Protein AF-A0A832Y388-F1 (afdb_monomer)

Radius of gyration: 16.56 Å; Cα contacts (8 Å, |Δi|>4): 44; chains: 1; bounding box: 38×32×47 Å

Mean predicted aligned error: 5.74 Å

Structure (mmCIF, N/CA/C/O backbone):
data_AF-A0A832Y388-F1
#
_entry.id   AF-A0A832Y388-F1
#
loop_
_atom_site.group_PDB
_atom_site.id
_atom_site.type_symbol
_atom_site.label_atom_id
_atom_site.label_alt_id
_atom_site.label_comp_id
_atom_site.label_asym_id
_atom_site.label_entity_id
_atom_site.label_seq_id
_atom_site.pdbx_PDB_ins_code
_atom_site.Cartn_x
_atom_site.Cartn_y
_atom_site.Cartn_z
_atom_site.occupancy
_atom_site.B_iso_or_equiv
_atom_site.auth_seq_id
_atom_site.auth_comp_id
_atom_site.auth_asym_id
_atom_site.auth_atom_id
_atom_site.pdbx_PDB_model_num
ATOM 1 N N . MET A 1 1 ? -8.508 -2.184 -12.590 1.00 85.88 1 MET A N 1
ATOM 2 C CA . MET A 1 1 ? -8.342 -3.346 -11.693 1.00 85.88 1 MET A CA 1
ATOM 3 C C . MET A 1 1 ? -8.588 -2.988 -10.228 1.00 85.88 1 MET A C 1
ATOM 5 O O . MET A 1 1 ? -9.687 -3.260 -9.769 1.00 85.88 1 MET A O 1
ATOM 9 N N . ILE A 1 2 ? -7.678 -2.296 -9.523 1.00 92.38 2 ILE A N 1
ATOM 10 C CA . ILE A 1 2 ? -7.852 -1.996 -8.083 1.00 92.38 2 ILE A CA 1
ATOM 11 C C . ILE A 1 2 ? -9.147 -1.230 -7.755 1.00 92.38 2 ILE A C 1
ATOM 13 O O . ILE A 1 2 ? -9.842 -1.583 -6.814 1.00 92.38 2 ILE A O 1
ATOM 17 N N . ARG A 1 3 ? -9.567 -0.280 -8.607 1.00 93.88 3 ARG A N 1
ATOM 18 C CA . ARG A 1 3 ? -10.870 0.408 -8.467 1.00 93.88 3 ARG A CA 1
ATOM 19 C C . ARG A 1 3 ? -12.067 -0.554 -8.474 1.00 93.88 3 ARG A C 1
ATOM 21 O O . ARG A 1 3 ? -13.041 -0.315 -7.770 1.00 93.88 3 ARG A O 1
ATOM 28 N N . GLY A 1 4 ? -11.997 -1.625 -9.267 1.00 94.75 4 GLY A N 1
ATOM 29 C CA . GLY A 1 4 ? -13.031 -2.660 -9.325 1.00 94.75 4 GLY A CA 1
ATOM 30 C C . GLY A 1 4 ? -13.073 -3.484 -8.041 1.00 94.75 4 GLY A C 1
ATOM 31 O O . GLY A 1 4 ? -14.144 -3.667 -7.475 1.00 94.75 4 GLY A O 1
ATOM 32 N N . ILE A 1 5 ? -11.904 -3.880 -7.530 1.00 95.31 5 ILE A N 1
ATOM 33 C CA . ILE A 1 5 ? -11.773 -4.564 -6.234 1.00 95.31 5 ILE A CA 1
ATOM 34 C C . ILE A 1 5 ? -12.341 -3.694 -5.112 1.00 95.31 5 ILE A C 1
ATOM 36 O O . ILE A 1 5 ? -13.174 -4.157 -4.342 1.00 95.31 5 ILE A O 1
ATOM 40 N N . THR A 1 6 ? -11.980 -2.411 -5.061 1.00 95.06 6 THR A N 1
ATOM 41 C CA . THR A 1 6 ? -12.523 -1.476 -4.067 1.00 95.06 6 THR A CA 1
ATOM 42 C C . THR A 1 6 ? -14.037 -1.311 -4.193 1.00 95.06 6 THR A C 1
ATOM 44 O O . THR A 1 6 ? -14.716 -1.198 -3.178 1.00 95.06 6 THR A O 1
ATOM 47 N N . LYS A 1 7 ? -14.600 -1.328 -5.409 1.00 96.25 7 LYS A N 1
ATOM 48 C CA . LYS A 1 7 ? -16.058 -1.302 -5.606 1.00 96.25 7 LYS A CA 1
ATOM 49 C C . LYS A 1 7 ? -16.727 -2.543 -5.006 1.00 96.25 7 LYS A C 1
ATOM 51 O O . LYS A 1 7 ? -17.735 -2.405 -4.324 1.00 96.25 7 LYS A O 1
ATOM 56 N N . VAL A 1 8 ? -16.165 -3.731 -5.239 1.00 96.75 8 VAL A N 1
ATOM 57 C CA . VAL A 1 8 ? -16.674 -4.985 -4.659 1.00 96.75 8 VAL A CA 1
ATOM 58 C C . VAL A 1 8 ? -16.539 -4.970 -3.138 1.00 96.75 8 VAL A C 1
ATOM 60 O O . VA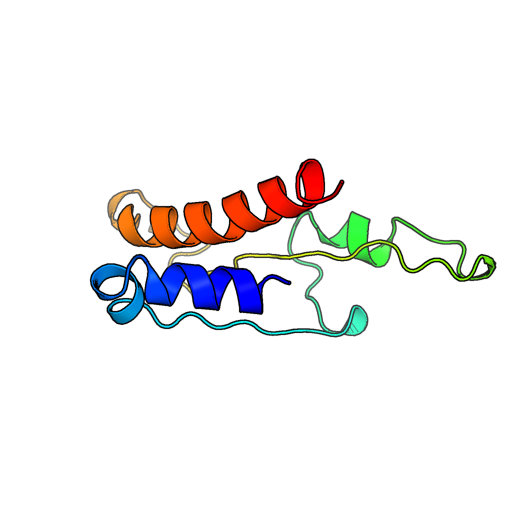L A 1 8 ? -17.505 -5.278 -2.452 1.00 96.75 8 VAL A O 1
ATOM 63 N N . PHE A 1 9 ? -15.393 -4.533 -2.610 1.00 96.25 9 PHE A N 1
ATOM 64 C CA . PHE A 1 9 ? -15.170 -4.374 -1.172 1.00 96.25 9 PHE A CA 1
ATOM 65 C C . PHE A 1 9 ? -16.244 -3.491 -0.522 1.00 96.25 9 PHE A C 1
ATOM 67 O O . PHE A 1 9 ? -16.876 -3.915 0.438 1.00 96.25 9 PHE A O 1
ATOM 74 N N . LYS A 1 10 ? -16.515 -2.309 -1.092 1.00 96.31 10 LYS A N 1
ATOM 75 C CA . LYS A 1 10 ? -17.552 -1.389 -0.596 1.00 96.31 10 LYS A CA 1
ATOM 76 C C . LYS A 1 10 ? -18.953 -2.004 -0.600 1.00 96.31 10 LYS A C 1
ATOM 78 O O . LYS A 1 10 ? -19.738 -1.720 0.292 1.00 96.31 10 LYS A O 1
ATOM 83 N N . ALA A 1 11 ? -19.267 -2.832 -1.596 1.00 97.31 11 ALA A N 1
ATOM 84 C CA . ALA A 1 11 ? -20.563 -3.499 -1.681 1.00 97.31 11 ALA A CA 1
ATOM 85 C C . ALA A 1 11 ? -20.708 -4.658 -0.678 1.00 97.31 11 ALA A C 1
ATOM 87 O O . ALA A 1 11 ? -21.805 -4.894 -0.187 1.00 97.31 11 ALA A O 1
ATOM 88 N N . GLN A 1 12 ? -19.623 -5.383 -0.392 1.00 97.38 12 GLN A N 1
ATOM 89 C CA . GLN A 1 12 ? -19.629 -6.539 0.516 1.00 97.38 12 GLN A CA 1
ATOM 90 C C . GLN A 1 12 ? -19.489 -6.142 1.991 1.00 97.38 12 GLN A C 1
ATOM 92 O O . GLN A 1 12 ? -20.043 -6.810 2.858 1.00 97.38 12 GLN A O 1
ATOM 97 N N . TYR A 1 13 ? -18.775 -5.051 2.275 1.00 96.12 13 TYR A N 1
ATOM 98 C CA . TYR A 1 13 ? -18.495 -4.572 3.630 1.00 96.12 13 TYR A CA 1
ATOM 99 C C . TYR A 1 13 ? -18.869 -3.087 3.790 1.00 96.12 13 TYR A C 1
ATOM 101 O O . TYR A 1 13 ? -17.988 -2.269 4.067 1.00 96.12 13 TYR A O 1
ATOM 109 N N . PRO A 1 14 ? -20.148 -2.704 3.601 1.00 95.25 14 PRO A N 1
ATOM 110 C CA . PRO A 1 14 ? -20.562 -1.300 3.606 1.00 95.25 14 PRO A CA 1
ATOM 111 C C . PRO A 1 14 ? -20.272 -0.603 4.943 1.00 95.25 14 PRO A C 1
ATOM 113 O O . PRO A 1 14 ? -19.666 0.462 4.950 1.00 95.25 14 PRO A O 1
ATOM 116 N N . GLU A 1 15 ? -20.579 -1.246 6.074 1.00 94.75 15 GLU A N 1
ATOM 117 C CA . GLU A 1 15 ? -20.349 -0.670 7.410 1.00 94.75 15 GLU A CA 1
ATOM 118 C C . GLU A 1 15 ? -18.874 -0.359 7.686 1.00 94.75 15 GLU A C 1
ATOM 120 O O . GLU A 1 15 ? -18.544 0.644 8.316 1.00 94.75 15 GLU A O 1
ATOM 125 N N . LEU A 1 16 ? -17.974 -1.219 7.204 1.00 92.56 16 LEU A N 1
ATOM 126 C CA . LEU A 1 16 ? -16.537 -1.019 7.333 1.00 92.56 16 LEU A CA 1
ATOM 127 C C . LEU A 1 16 ? -16.048 0.057 6.359 1.00 92.56 16 LEU A C 1
ATOM 129 O O . LEU A 1 16 ? -15.248 0.915 6.721 1.00 92.56 16 LEU A O 1
ATOM 133 N N . ALA A 1 17 ? -16.529 0.024 5.117 1.00 91.62 17 ALA A N 1
ATOM 134 C CA . ALA A 1 17 ? -16.132 0.968 4.086 1.00 91.62 17 ALA A CA 1
ATOM 135 C C . ALA A 1 17 ? -16.544 2.413 4.399 1.00 91.62 17 ALA A C 1
ATOM 137 O O . ALA A 1 17 ? -15.793 3.328 4.064 1.00 91.62 17 ALA A O 1
ATOM 138 N N . ASP A 1 18 ? -17.690 2.620 5.046 1.00 94.00 18 ASP A N 1
ATOM 139 C CA . ASP A 1 18 ? -18.214 3.952 5.362 1.00 94.00 18 ASP A CA 1
ATOM 140 C C . ASP A 1 18 ? -17.409 4.672 6.456 1.00 94.00 18 ASP A C 1
ATOM 142 O O . ASP A 1 18 ? -17.405 5.902 6.512 1.00 94.00 18 ASP A O 1
ATOM 146 N N . LYS A 1 19 ? -16.653 3.936 7.283 1.00 93.81 19 LYS A N 1
ATOM 147 C CA . LYS A 1 19 ? -15.762 4.518 8.303 1.00 93.81 19 LYS A CA 1
ATOM 148 C C . LYS A 1 19 ? -14.500 5.160 7.721 1.00 93.81 19 LYS A C 1
ATOM 150 O O . LYS A 1 19 ? -13.878 5.987 8.387 1.00 93.81 19 LYS A O 1
ATOM 155 N N . TYR A 1 20 ? -14.102 4.796 6.498 1.00 89.38 20 TYR A N 1
ATOM 156 C CA . TYR A 1 20 ? -12.816 5.193 5.921 1.00 89.38 20 TYR A CA 1
ATOM 157 C C . TYR A 1 20 ? -12.962 5.864 4.557 1.00 89.38 20 TYR A C 1
ATOM 159 O O . TYR A 1 20 ? -13.627 5.384 3.640 1.00 89.38 20 TYR A O 1
ATOM 167 N N . THR A 1 21 ? -12.221 6.953 4.355 1.00 88.62 21 THR A N 1
ATOM 168 C CA . THR A 1 21 ? -12.108 7.562 3.026 1.00 88.62 21 THR A CA 1
ATOM 169 C C . THR A 1 21 ? -11.054 6.830 2.196 1.00 88.62 21 THR A C 1
ATOM 171 O O . THR A 1 21 ? -9.861 7.101 2.303 1.00 88.62 21 THR A O 1
ATOM 174 N N . ILE A 1 22 ? -11.491 5.930 1.314 1.00 87.75 22 ILE A N 1
ATOM 175 C CA . ILE A 1 22 ? -10.591 5.217 0.394 1.00 87.75 22 ILE A CA 1
ATOM 176 C C . ILE A 1 22 ? -10.302 6.087 -0.837 1.00 87.75 22 ILE A C 1
ATOM 178 O O . ILE A 1 22 ? -11.190 6.318 -1.665 1.00 87.75 22 ILE A O 1
ATOM 182 N N . ARG A 1 23 ? -9.049 6.532 -0.987 1.00 88.19 23 ARG A N 1
ATOM 183 C CA . ARG A 1 23 ? -8.565 7.293 -2.151 1.00 88.19 23 ARG A CA 1
ATOM 184 C C . ARG A 1 23 ? -7.677 6.419 -3.028 1.00 88.19 23 ARG A C 1
ATOM 186 O O . ARG A 1 23 ? -6.775 5.754 -2.538 1.00 88.19 23 ARG A O 1
ATOM 193 N N . ILE A 1 24 ? -7.932 6.439 -4.335 1.00 89.50 24 ILE A N 1
ATOM 194 C CA . ILE A 1 24 ? -7.124 5.723 -5.328 1.00 89.50 24 ILE A CA 1
ATOM 195 C C . ILE A 1 24 ? -6.642 6.742 -6.346 1.00 89.50 24 ILE A C 1
ATOM 197 O O . ILE A 1 24 ? -7.435 7.235 -7.158 1.00 89.50 24 ILE A O 1
ATOM 201 N N . ASN A 1 25 ? -5.342 7.003 -6.318 1.00 87.44 25 ASN A N 1
ATOM 202 C CA . ASN A 1 25 ? -4.665 7.903 -7.237 1.00 87.44 25 ASN A CA 1
ATOM 203 C C . ASN A 1 25 ? -3.861 7.070 -8.233 1.00 87.44 25 ASN A C 1
ATOM 205 O O . ASN A 1 25 ? -3.216 6.095 -7.855 1.00 87.44 25 ASN A O 1
ATOM 209 N N . LYS A 1 26 ? -3.944 7.430 -9.513 1.00 88.19 26 LYS A N 1
ATOM 210 C CA . LYS A 1 26 ? -3.041 6.911 -10.538 1.00 88.19 26 LYS A CA 1
ATOM 211 C C . LYS A 1 26 ? -2.053 8.030 -10.822 1.00 88.19 26 LYS A C 1
ATOM 213 O O . LYS A 1 26 ? -2.493 9.109 -11.198 1.00 88.19 26 LYS A O 1
ATOM 218 N N . LEU A 1 27 ? -0.778 7.754 -10.605 1.00 84.25 27 LEU A N 1
ATOM 219 C CA . LEU A 1 27 ? 0.322 8.667 -10.882 1.00 84.25 27 LEU A CA 1
ATOM 220 C C . LEU A 1 27 ? 1.045 8.179 -12.140 1.00 84.25 27 LEU A C 1
ATOM 222 O O . LEU A 1 27 ? 1.052 6.971 -12.408 1.00 84.25 27 LEU A O 1
ATOM 226 N N . ALA A 1 28 ? 1.604 9.095 -12.926 1.00 80.31 28 ALA A N 1
ATOM 227 C CA . ALA A 1 28 ? 2.618 8.730 -13.909 1.00 80.31 28 ALA A CA 1
ATOM 228 C C . ALA A 1 28 ? 3.893 8.266 -13.186 1.00 80.31 28 ALA A C 1
ATOM 230 O O . ALA A 1 28 ? 4.120 8.637 -12.033 1.00 80.31 28 ALA A O 1
ATOM 231 N N . SER A 1 29 ? 4.742 7.475 -13.851 1.00 71.12 29 SER A N 1
ATOM 232 C CA . SER A 1 29 ? 5.984 6.980 -13.239 1.00 71.12 29 SER A CA 1
ATOM 233 C C . SER A 1 29 ? 6.845 8.136 -12.718 1.00 71.12 29 SER A C 1
ATOM 235 O O . SER A 1 29 ? 7.321 8.081 -11.593 1.00 71.12 29 SER A O 1
ATOM 237 N N . THR A 1 30 ? 6.938 9.246 -13.454 1.00 71.88 30 THR A N 1
ATOM 238 C CA . THR A 1 30 ? 7.671 10.462 -13.050 1.00 71.88 30 THR A CA 1
ATOM 239 C C . THR A 1 30 ? 7.091 11.200 -11.837 1.00 71.88 30 THR A C 1
ATOM 241 O O . THR A 1 30 ? 7.751 12.083 -11.296 1.00 71.88 30 THR A O 1
ATOM 244 N N . GLU A 1 31 ? 5.867 10.882 -11.415 1.00 78.25 31 GLU A N 1
ATOM 245 C CA . GLU A 1 31 ? 5.165 11.560 -10.317 1.00 78.25 31 GLU A CA 1
ATOM 246 C C . GLU A 1 31 ? 5.195 10.765 -9.005 1.00 78.25 31 GLU A C 1
ATOM 248 O O . GLU A 1 31 ? 4.789 11.280 -7.959 1.00 78.25 31 GLU A O 1
ATOM 253 N N . MET A 1 32 ? 5.640 9.506 -9.035 1.00 82.62 32 MET A N 1
ATOM 254 C CA . MET A 1 32 ? 5.750 8.693 -7.829 1.00 82.62 32 MET A CA 1
ATOM 255 C C . MET A 1 32 ? 7.030 9.074 -7.049 1.00 82.62 32 MET A C 1
ATOM 257 O O . MET A 1 32 ? 8.086 9.275 -7.643 1.00 82.62 32 MET A O 1
ATOM 261 N N . PRO A 1 33 ? 6.976 9.270 -5.721 1.00 83.44 33 PRO A N 1
ATOM 262 C CA . PRO A 1 33 ? 8.170 9.664 -4.977 1.00 83.44 33 PRO A CA 1
ATOM 263 C C . PRO A 1 33 ? 9.213 8.540 -4.878 1.00 83.44 33 PRO A C 1
ATOM 265 O O . PRO A 1 33 ? 8.881 7.404 -4.550 1.00 83.44 33 PRO A O 1
ATOM 268 N N . TYR A 1 34 ? 10.495 8.880 -5.034 1.00 87.06 34 TYR A N 1
ATOM 269 C CA . TYR A 1 34 ? 11.613 7.978 -4.729 1.00 87.06 34 TYR A CA 1
ATOM 270 C C . TYR A 1 34 ? 11.864 7.950 -3.210 1.00 87.06 34 TYR A C 1
ATOM 272 O O . TYR A 1 34 ? 12.772 8.604 -2.700 1.00 87.06 34 TYR A O 1
ATOM 280 N N . ASN A 1 35 ? 10.999 7.274 -2.452 1.00 86.81 35 ASN A N 1
ATOM 281 C CA . ASN A 1 35 ? 10.999 7.353 -0.982 1.00 86.81 35 ASN A CA 1
ATOM 282 C C . ASN A 1 35 ? 10.747 6.021 -0.256 1.00 86.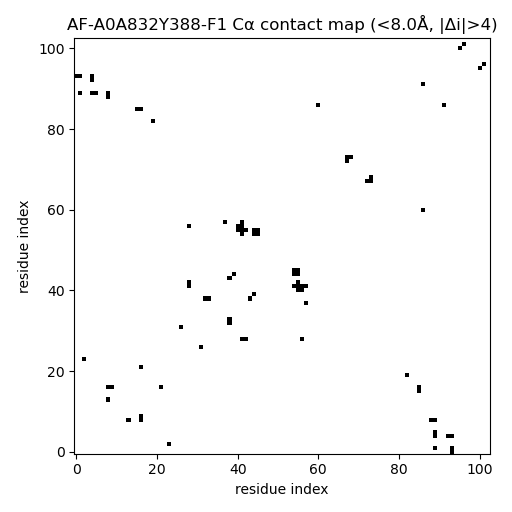81 35 ASN A C 1
ATOM 284 O O . ASN A 1 35 ? 10.535 6.016 0.955 1.00 86.81 35 ASN A O 1
ATOM 288 N N . SER A 1 36 ? 10.730 4.906 -0.984 1.00 88.38 36 SER A N 1
ATOM 289 C CA . SER A 1 36 ? 10.515 3.566 -0.438 1.00 88.38 36 SER A CA 1
ATOM 290 C C . SER A 1 36 ? 11.059 2.515 -1.415 1.00 88.38 36 SER A C 1
ATOM 292 O O . SER A 1 36 ? 11.468 2.846 -2.529 1.00 88.38 36 SER A O 1
ATOM 294 N N . ASP A 1 37 ? 11.040 1.245 -1.021 1.00 89.88 37 ASP A N 1
ATOM 295 C CA . ASP A 1 37 ? 11.696 0.139 -1.729 1.00 89.88 37 ASP A CA 1
ATOM 296 C C . ASP A 1 37 ? 11.101 -0.177 -3.104 1.00 89.88 37 ASP A C 1
ATOM 298 O O . ASP A 1 37 ? 11.719 -0.884 -3.890 1.00 8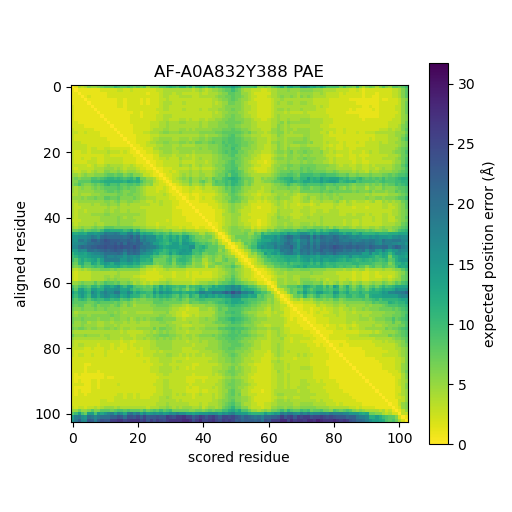9.88 37 ASP A O 1
ATOM 302 N N . HIS A 1 38 ? 9.916 0.347 -3.431 1.00 88.31 38 HIS A N 1
ATOM 303 C CA . HIS A 1 38 ? 9.369 0.231 -4.783 1.00 88.31 38 HIS A CA 1
ATOM 304 C C . HIS A 1 38 ? 10.226 0.976 -5.819 1.00 88.31 38 HIS A C 1
ATOM 306 O O . HIS A 1 38 ? 10.230 0.587 -6.983 1.00 88.31 38 HIS A O 1
ATOM 312 N N . ALA A 1 39 ? 10.949 2.028 -5.419 1.00 89.00 39 ALA A N 1
ATOM 313 C CA . ALA A 1 39 ? 11.566 2.967 -6.349 1.00 89.00 39 ALA A CA 1
ATOM 314 C C . ALA A 1 39 ? 12.604 2.324 -7.296 1.00 89.00 39 ALA A C 1
ATOM 316 O O . ALA A 1 39 ? 12.464 2.524 -8.502 1.00 89.00 39 ALA A O 1
ATOM 317 N N . PRO A 1 40 ? 13.547 1.470 -6.845 1.00 88.06 40 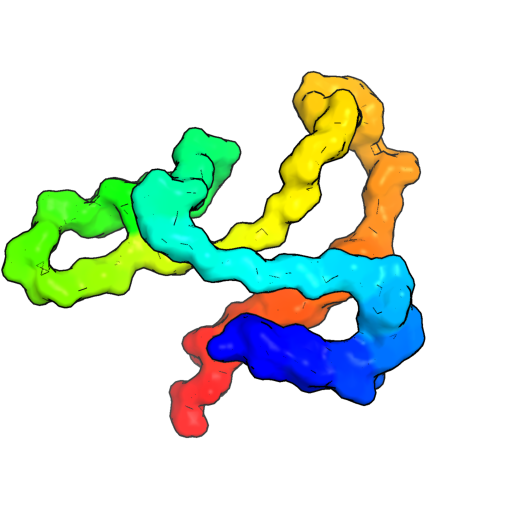PRO A N 1
ATOM 318 C CA . PRO A 1 40 ? 14.439 0.761 -7.766 1.00 88.06 40 PRO A CA 1
ATOM 319 C C . PRO A 1 40 ? 13.694 -0.115 -8.781 1.00 88.06 40 PRO A C 1
ATOM 321 O O . PRO A 1 40 ? 14.099 -0.211 -9.934 1.00 88.06 40 PRO A O 1
ATOM 324 N N . PHE A 1 41 ? 12.566 -0.718 -8.393 1.00 85.94 41 PHE A N 1
ATOM 325 C CA . PHE A 1 41 ? 11.761 -1.523 -9.314 1.00 85.94 41 PHE A CA 1
ATOM 326 C C . PHE A 1 41 ? 10.968 -0.670 -10.301 1.00 85.94 41 PHE A C 1
ATOM 328 O O . PHE A 1 41 ? 10.661 -1.152 -11.381 1.00 85.94 41 PHE A O 1
ATOM 335 N N . VAL A 1 42 ? 10.618 0.567 -9.944 1.00 85.19 42 VAL A N 1
ATOM 336 C CA . VAL A 1 42 ? 9.898 1.489 -10.834 1.00 85.19 42 VAL A CA 1
ATOM 337 C C . VAL A 1 42 ? 10.840 2.191 -11.809 1.00 85.19 42 VAL A C 1
ATOM 339 O O . VAL A 1 42 ? 10.484 2.359 -12.969 1.00 85.19 42 VAL A O 1
ATOM 342 N N . TYR A 1 43 ? 12.030 2.591 -11.357 1.00 84.06 43 TYR A N 1
ATOM 343 C CA . TYR A 1 43 ? 12.916 3.486 -12.112 1.00 84.06 43 TYR A CA 1
ATOM 344 C C . TYR A 1 43 ? 14.187 2.839 -12.648 1.00 84.06 43 TYR A C 1
ATOM 346 O O . TYR A 1 43 ? 14.807 3.403 -13.542 1.00 84.06 43 TYR A O 1
ATOM 354 N N . ASN A 1 44 ? 14.608 1.706 -12.085 1.00 84.44 44 ASN A N 1
ATOM 355 C CA . ASN A 1 44 ? 15.912 1.105 -12.376 1.00 84.44 44 ASN A CA 1
ATOM 356 C C . ASN A 1 44 ? 15.810 -0.348 -12.851 1.00 84.44 44 ASN A C 1
ATOM 358 O O . ASN A 1 44 ? 16.834 -0.980 -13.088 1.00 84.44 44 ASN A O 1
ATOM 362 N N . ILE A 1 45 ? 14.598 -0.904 -12.962 1.00 82.00 45 ILE A N 1
ATOM 363 C CA . ILE A 1 45 ? 14.421 -2.293 -13.406 1.00 82.00 45 ILE A CA 1
ATOM 364 C C . ILE A 1 45 ? 14.649 -2.455 -14.907 1.00 82.00 45 ILE A C 1
ATOM 366 O O . ILE A 1 45 ? 15.019 -3.536 -15.355 1.00 82.00 45 ILE A O 1
ATOM 370 N N . ASP A 1 46 ? 14.423 -1.384 -15.662 1.00 74.56 46 ASP A N 1
ATOM 371 C CA . ASP A 1 46 ? 14.602 -1.354 -17.099 1.00 74.56 46 ASP A CA 1
ATOM 372 C C . ASP A 1 46 ? 15.398 -0.109 -17.490 1.00 74.56 46 ASP A C 1
ATOM 374 O O . ASP A 1 46 ? 14.884 1.006 -17.543 1.00 74.56 46 ASP A O 1
ATOM 378 N N . GLU A 1 47 ? 16.695 -0.314 -17.706 1.00 67.31 47 GLU A N 1
ATOM 379 C CA . GLU A 1 47 ? 17.609 0.706 -18.225 1.00 67.31 47 GLU A CA 1
ATOM 380 C C . GLU A 1 47 ? 17.670 0.682 -19.767 1.00 67.31 47 GLU A C 1
ATOM 382 O O . GLU A 1 47 ? 18.427 1.447 -20.368 1.00 67.31 47 GLU A O 1
ATOM 387 N N . GLN A 1 48 ? 16.902 -0.198 -20.427 1.00 66.19 48 GLN A N 1
ATOM 388 C CA . GLN A 1 48 ? 16.925 -0.426 -21.872 1.00 66.19 48 GLN A CA 1
ATOM 389 C C . GLN A 1 48 ? 15.581 -0.063 -22.518 1.00 66.19 48 GLN A C 1
ATOM 391 O O . GLN A 1 48 ? 14.907 -0.912 -23.091 1.00 66.19 48 GLN A O 1
ATOM 396 N N . GLU A 1 49 ? 15.279 1.243 -22.573 1.00 62.97 49 GLU A N 1
ATOM 397 C CA . GLU A 1 49 ? 14.104 1.840 -23.255 1.00 62.97 49 GLU A CA 1
ATOM 398 C C . GLU A 1 49 ? 13.833 1.325 -24.692 1.00 62.97 49 GLU A C 1
ATOM 400 O O . GLU A 1 49 ? 12.756 1.539 -25.250 1.00 62.97 49 GLU A O 1
ATOM 405 N N . ALA A 1 50 ? 14.814 0.679 -25.326 1.00 66.00 50 ALA A N 1
ATOM 406 C CA . ALA A 1 50 ? 14.783 0.253 -26.718 1.00 66.00 50 ALA A CA 1
ATOM 407 C C . ALA A 1 50 ? 13.856 -0.944 -27.018 1.00 66.00 50 ALA A C 1
ATOM 409 O O . ALA A 1 50 ? 13.529 -1.145 -28.190 1.00 66.00 50 ALA A O 1
ATOM 410 N N . ASP A 1 51 ? 13.439 -1.741 -26.026 1.00 71.12 51 ASP A N 1
ATOM 411 C CA . ASP A 1 51 ? 12.578 -2.918 -26.254 1.00 71.12 51 ASP A CA 1
ATOM 412 C C . ASP A 1 51 ? 11.065 -2.608 -26.210 1.00 71.12 51 ASP A C 1
ATOM 414 O O . ASP A 1 51 ? 10.244 -3.421 -26.647 1.00 71.12 51 ASP A O 1
ATOM 418 N N . GLY A 1 52 ? 10.700 -1.400 -25.762 1.00 70.88 52 GLY A N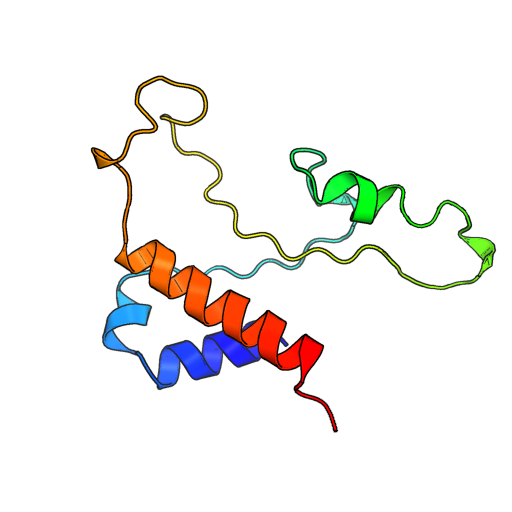 1
ATOM 419 C CA . GLY A 1 52 ? 9.324 -0.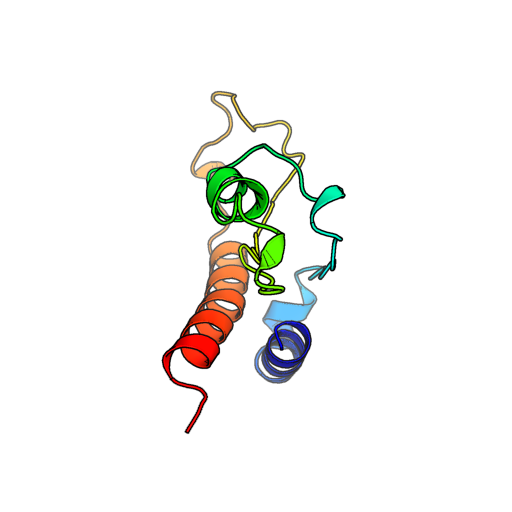912 -25.696 1.00 70.88 52 GLY A CA 1
ATOM 420 C C . GLY A 1 52 ? 8.464 -1.562 -24.608 1.00 70.88 52 GLY A C 1
ATOM 421 O O . GLY A 1 52 ? 7.233 -1.455 -24.675 1.00 70.88 52 GLY A O 1
ATOM 422 N N . ILE A 1 53 ? 9.061 -2.248 -23.630 1.00 69.12 53 ILE A N 1
ATOM 423 C CA . ILE A 1 53 ? 8.338 -2.907 -22.542 1.00 69.12 53 ILE A CA 1
ATOM 424 C C . ILE A 1 53 ? 8.249 -1.980 -21.319 1.00 69.12 53 ILE A C 1
ATOM 426 O O . ILE A 1 53 ? 9.237 -1.535 -20.762 1.00 69.12 53 ILE A O 1
ATOM 430 N N . ASP A 1 54 ? 7.026 -1.704 -20.858 1.00 69.56 54 ASP A N 1
ATOM 431 C CA . ASP A 1 54 ? 6.779 -0.880 -19.664 1.00 69.56 54 ASP A CA 1
ATOM 432 C C . ASP A 1 54 ? 6.832 -1.743 -18.389 1.00 69.56 54 ASP A C 1
ATOM 434 O O . ASP A 1 54 ? 5.843 -2.392 -18.017 1.00 69.56 54 ASP A O 1
ATOM 438 N N . TYR A 1 55 ? 7.993 -1.776 -17.732 1.00 72.50 55 TYR A N 1
ATOM 439 C CA . TYR A 1 55 ? 8.195 -2.436 -16.439 1.00 72.50 55 TYR A CA 1
ATOM 440 C C . TYR A 1 55 ? 7.956 -1.488 -15.249 1.00 72.50 55 TYR A C 1
ATOM 442 O O . TYR A 1 55 ? 7.726 -0.293 -15.391 1.00 72.50 55 TYR A O 1
ATOM 450 N N . GLY A 1 56 ? 7.973 -2.038 -14.029 1.00 75.69 56 GLY A N 1
ATOM 451 C CA . GLY A 1 56 ? 8.086 -1.205 -12.829 1.00 75.69 56 GLY A CA 1
ATOM 452 C C . GLY A 1 56 ? 6.807 -0.522 -12.346 1.00 75.69 56 GLY A C 1
ATOM 453 O O . GLY A 1 56 ? 6.843 0.525 -11.708 1.00 75.69 56 GLY A O 1
ATOM 454 N N . ARG A 1 57 ? 5.629 -1.103 -12.580 1.00 83.44 57 ARG A N 1
ATOM 455 C CA . ARG A 1 57 ? 4.393 -0.567 -11.985 1.00 83.44 57 ARG A CA 1
ATOM 456 C C . ARG A 1 57 ? 4.293 -0.934 -10.508 1.00 83.44 57 ARG A C 1
ATOM 458 O O . ARG A 1 57 ? 4.216 -2.110 -10.163 1.00 83.44 57 ARG A O 1
ATOM 465 N N . ALA A 1 58 ? 4.182 0.075 -9.650 1.00 88.31 58 ALA A N 1
ATOM 466 C CA . ALA A 1 58 ? 3.948 -0.107 -8.224 1.00 88.31 58 ALA A CA 1
ATOM 467 C C . ALA A 1 58 ? 2.514 0.262 -7.820 1.00 88.31 58 ALA A C 1
ATOM 469 O O . ALA A 1 58 ? 1.873 1.147 -8.392 1.00 88.31 58 ALA A O 1
ATOM 470 N N . VAL A 1 59 ? 2.016 -0.413 -6.785 1.00 89.44 59 VAL A N 1
ATOM 471 C CA . VAL A 1 59 ? 0.830 0.009 -6.037 1.00 89.44 59 VAL A CA 1
ATOM 472 C C . VAL A 1 59 ? 1.242 0.086 -4.577 1.00 89.44 59 VAL A C 1
ATOM 474 O O . VAL A 1 59 ? 1.654 -0.917 -4.002 1.00 89.44 59 VAL A O 1
ATOM 477 N N . VAL A 1 60 ? 1.143 1.273 -3.988 1.00 87.12 60 VAL A N 1
ATOM 478 C CA . VAL A 1 60 ? 1.592 1.533 -2.617 1.00 87.12 60 VAL A CA 1
ATOM 479 C C . VAL A 1 60 ? 0.442 2.041 -1.765 1.00 87.12 60 VAL A C 1
ATOM 481 O O . VAL A 1 60 ? -0.358 2.873 -2.200 1.00 87.12 60 VAL A O 1
ATOM 484 N N . CYS A 1 61 ? 0.382 1.561 -0.526 1.00 83.25 61 CYS A N 1
ATOM 485 C CA . CYS A 1 61 ? -0.489 2.115 0.497 1.00 83.25 61 CYS A CA 1
ATOM 486 C C . CYS A 1 61 ? 0.332 3.076 1.352 1.00 83.25 61 CYS A C 1
ATOM 488 O O . CYS A 1 61 ? 1.116 2.635 2.186 1.00 83.25 61 CYS A O 1
ATOM 490 N N . TYR A 1 62 ? 0.166 4.379 1.134 1.00 70.94 62 TYR A N 1
ATOM 491 C CA . TYR A 1 62 ? 0.819 5.392 1.956 1.00 70.94 62 TYR A CA 1
ATOM 492 C C . TYR A 1 62 ? -0.173 6.008 2.939 1.00 70.94 62 TYR A C 1
ATOM 494 O O . TYR A 1 62 ? -1.150 6.639 2.537 1.00 70.94 62 TYR A O 1
ATOM 502 N N . GLY A 1 63 ? 0.138 5.891 4.228 1.00 64.06 63 GLY A N 1
ATOM 503 C CA . GLY A 1 63 ? -0.300 6.841 5.248 1.00 64.06 63 GLY A CA 1
ATOM 504 C C . GLY A 1 63 ? 0.703 7.989 5.320 1.00 64.06 63 GLY A C 1
ATOM 505 O O . GLY A 1 63 ? 1.418 8.128 6.303 1.00 64.06 63 GLY A O 1
ATOM 506 N N . SER A 1 64 ? 0.860 8.765 4.246 1.00 60.22 64 SER A N 1
ATOM 507 C CA . SER A 1 64 ? 1.792 9.896 4.261 1.00 60.22 64 SER A CA 1
ATOM 508 C C . SER A 1 64 ? 1.242 11.022 5.140 1.00 60.22 64 SER A C 1
ATOM 510 O O . SER A 1 64 ? 0.089 11.417 4.960 1.00 60.22 64 SER A O 1
ATOM 512 N N . GLY A 1 65 ? 2.077 11.579 6.021 1.00 63.53 65 GLY A N 1
ATOM 513 C CA . GLY A 1 65 ? 1.761 12.804 6.766 1.00 63.53 65 GLY A CA 1
ATOM 514 C C . GLY A 1 65 ? 1.344 12.617 8.225 1.00 63.53 65 GLY A C 1
ATOM 515 O O . GLY A 1 65 ? 0.832 13.565 8.816 1.00 63.53 65 GLY A O 1
ATOM 516 N N . SER A 1 66 ? 1.565 11.440 8.816 1.00 78.12 66 SER A N 1
ATOM 517 C CA . SER A 1 66 ? 1.568 11.322 10.279 1.00 78.12 66 SER A CA 1
ATOM 518 C C . SER A 1 66 ? 2.702 12.179 10.850 1.00 78.12 66 SER A C 1
ATOM 520 O O . SER A 1 66 ? 3.828 12.136 10.351 1.00 78.12 66 SER A O 1
ATOM 522 N N . GLN A 1 67 ? 2.397 12.978 11.874 1.00 84.00 67 GLN A N 1
ATOM 523 C CA . GLN A 1 67 ? 3.405 13.773 12.586 1.00 84.00 67 GLN A CA 1
ATOM 524 C C . GLN A 1 67 ? 4.341 12.888 13.416 1.00 84.00 67 GLN A C 1
ATOM 526 O O . GLN A 1 67 ? 5.424 13.313 13.804 1.00 84.00 67 GLN A O 1
ATOM 531 N N . GLU A 1 68 ? 3.904 11.663 13.685 1.00 88.81 68 GLU A N 1
ATOM 532 C CA . GLU A 1 68 ? 4.583 10.665 14.489 1.00 88.81 68 GLU A CA 1
ATOM 533 C C . GLU A 1 68 ? 5.655 9.900 13.697 1.00 88.81 68 GLU A C 1
ATOM 535 O O . GLU A 1 68 ? 6.569 9.340 14.304 1.00 88.81 68 GLU A O 1
ATOM 540 N N . TYR A 1 69 ? 5.601 9.923 12.361 1.00 87.69 69 TYR A N 1
ATOM 5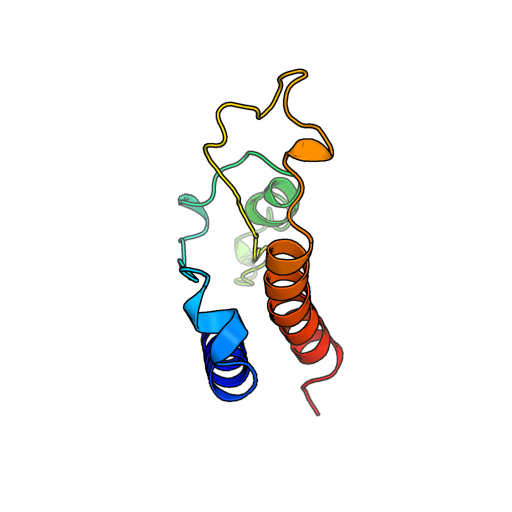41 C CA . TYR A 1 69 ? 6.591 9.278 11.497 1.00 87.69 69 TYR A CA 1
ATOM 542 C C . TYR A 1 69 ? 8.027 9.718 11.833 1.00 87.69 69 TYR A C 1
ATOM 544 O O . TYR A 1 69 ? 8.302 10.909 11.972 1.00 87.69 69 TYR A O 1
ATOM 552 N N . HIS A 1 70 ? 8.956 8.758 11.933 1.00 90.88 70 HIS A N 1
ATOM 553 C CA . HIS A 1 70 ? 10.349 8.972 12.373 1.00 90.88 70 HIS A CA 1
ATOM 554 C C . HIS A 1 70 ? 10.500 9.535 13.802 1.00 90.88 70 HIS A C 1
ATOM 556 O O . HIS A 1 70 ? 11.548 10.080 14.155 1.00 90.88 70 HIS A O 1
ATOM 562 N N . THR A 1 71 ? 9.490 9.382 14.657 1.00 92.69 71 THR A N 1
ATOM 563 C CA . THR A 1 71 ? 9.574 9.747 16.076 1.00 92.69 71 THR A CA 1
ATOM 564 C C . THR A 1 71 ? 9.277 8.544 16.966 1.00 92.69 71 THR A C 1
ATOM 566 O O . THR A 1 71 ? 8.740 7.535 16.520 1.00 92.69 71 THR A O 1
ATOM 569 N N . TYR A 1 72 ? 9.580 8.660 18.259 1.00 92.19 72 TYR A N 1
ATOM 570 C CA . TYR A 1 72 ? 9.220 7.644 19.256 1.00 92.19 72 TYR A CA 1
ATOM 571 C C . TYR A 1 72 ? 7.699 7.498 19.465 1.00 92.19 72 TYR A C 1
ATOM 573 O O . TYR A 1 72 ? 7.277 6.612 20.204 1.00 92.19 72 TYR A O 1
ATOM 581 N N . LEU A 1 73 ? 6.890 8.380 18.864 1.00 92.44 73 LEU A N 1
ATOM 582 C CA . LEU A 1 73 ? 5.429 8.355 18.941 1.00 92.44 73 LEU A CA 1
ATOM 583 C C . LEU A 1 73 ? 4.794 7.387 17.933 1.00 92.44 73 LEU A C 1
ATOM 585 O O . LEU A 1 73 ? 3.590 7.154 18.012 1.00 92.44 73 LEU A O 1
ATOM 589 N N . ASP A 1 74 ? 5.570 6.829 16.999 1.00 90.00 74 ASP A N 1
ATOM 590 C CA . ASP A 1 74 ? 5.110 5.784 16.077 1.00 90.00 74 ASP A CA 1
ATOM 591 C C . ASP A 1 74 ? 5.078 4.420 16.792 1.00 90.00 74 ASP A C 1
ATOM 593 O O . ASP A 1 74 ? 5.938 3.555 16.613 1.00 90.00 74 ASP A O 1
ATOM 597 N N . GLY A 1 75 ? 4.127 4.290 17.721 1.00 91.50 75 GLY A N 1
ATOM 598 C CA . GLY A 1 75 ? 3.945 3.141 18.600 1.00 91.50 75 GLY A CA 1
ATOM 599 C C . GLY A 1 75 ? 2.638 2.379 18.359 1.00 91.50 75 GLY A C 1
ATOM 600 O O . GLY A 1 75 ? 1.764 2.777 17.588 1.00 91.50 75 GLY A O 1
ATOM 601 N N . MET A 1 76 ? 2.475 1.258 19.071 1.00 94.38 76 MET A N 1
ATOM 602 C CA . MET A 1 76 ? 1.279 0.403 18.971 1.00 94.38 76 MET A CA 1
ATOM 603 C C . MET A 1 76 ? -0.010 1.078 19.458 1.00 94.38 76 MET A C 1
ATOM 605 O O . MET A 1 76 ? -1.099 0.632 19.118 1.00 94.38 76 MET A O 1
ATOM 609 N N . ASP A 1 77 ? 0.089 2.157 20.228 1.00 92.38 77 ASP A N 1
ATOM 610 C CA . ASP A 1 77 ? -1.041 2.997 20.633 1.00 92.38 77 ASP A CA 1
ATOM 611 C C . ASP A 1 77 ? -1.676 3.753 19.454 1.00 92.38 77 ASP A C 1
ATOM 613 O O . ASP A 1 77 ? -2.839 4.154 19.526 1.00 92.38 77 ASP A O 1
ATOM 617 N N . ARG A 1 78 ? -0.934 3.927 18.354 1.00 87.38 78 ARG A N 1
ATOM 618 C CA . ARG A 1 78 ? -1.409 4.535 17.102 1.00 87.38 78 ARG A CA 1
ATOM 619 C C . ARG A 1 78 ? -1.828 3.513 16.055 1.00 87.38 78 ARG A C 1
ATOM 621 O O . ARG A 1 78 ? -2.425 3.879 15.042 1.00 87.38 78 ARG A O 1
ATOM 628 N N . PHE A 1 79 ? -1.550 2.237 16.303 1.00 89.75 79 PHE A N 1
ATOM 629 C CA . PHE A 1 79 ? -1.945 1.160 15.416 1.00 89.75 79 PHE A CA 1
ATOM 630 C C . PHE A 1 79 ? -3.471 1.021 15.371 1.00 89.75 79 PHE A C 1
ATOM 632 O O . PHE A 1 79 ? -4.149 0.984 16.396 1.00 89.75 79 PHE A O 1
ATOM 639 N N . ASN A 1 80 ? -4.014 0.902 14.161 1.00 90.44 80 ASN A N 1
ATOM 640 C CA . ASN A 1 80 ? -5.429 0.648 13.942 1.00 90.44 80 ASN A CA 1
ATOM 641 C C . ASN A 1 80 ? -5.590 -0.665 13.167 1.00 90.44 80 ASN A C 1
ATOM 643 O O . ASN A 1 80 ? -5.307 -0.747 11.972 1.00 90.44 80 ASN A O 1
ATOM 647 N N . GLU A 1 81 ? -6.055 -1.695 13.871 1.00 93.69 81 GLU A N 1
ATOM 648 C CA . GLU A 1 81 ? -6.258 -3.033 13.312 1.00 93.69 81 GLU A CA 1
ATOM 649 C C . GLU A 1 81 ? -7.312 -3.047 12.197 1.00 93.69 81 GLU A C 1
ATOM 651 O O . GLU A 1 81 ? -7.154 -3.729 11.185 1.00 93.69 81 GLU A O 1
ATOM 656 N N . GLU A 1 82 ? -8.374 -2.254 12.346 1.00 93.56 82 GLU A N 1
ATOM 657 C CA . GLU A 1 82 ? -9.469 -2.190 11.382 1.00 93.56 82 GLU A CA 1
ATOM 658 C C . GLU A 1 82 ? -9.005 -1.551 10.056 1.00 93.56 82 GLU A C 1
ATOM 660 O O . GLU A 1 82 ? -9.298 -2.074 8.980 1.00 93.56 82 GLU A O 1
ATOM 665 N N . SER A 1 83 ? -8.205 -0.481 10.103 1.00 89.81 83 SER A N 1
ATOM 666 C CA . SER A 1 83 ? -7.636 0.157 8.907 1.00 89.81 83 SER A CA 1
ATOM 667 C C . SER A 1 83 ? -6.571 -0.719 8.233 1.00 89.81 83 SER A C 1
ATOM 669 O O . SER A 1 83 ? -6.489 -0.756 6.995 1.00 89.81 83 SER A O 1
ATOM 671 N N . LEU A 1 84 ? -5.811 -1.492 9.023 1.00 92.00 84 LEU A N 1
ATOM 672 C CA . LEU A 1 84 ? -4.929 -2.532 8.500 1.00 92.00 84 LEU A CA 1
ATOM 673 C C . LEU A 1 84 ? -5.744 -3.593 7.755 1.00 92.00 84 LEU A C 1
ATOM 675 O O . LEU A 1 84 ? -5.386 -3.945 6.632 1.00 92.00 84 LEU A O 1
ATOM 679 N N . ALA A 1 85 ? -6.851 -4.068 8.330 1.00 93.06 85 ALA A N 1
ATOM 680 C CA . ALA A 1 85 ? -7.713 -5.061 7.696 1.00 93.06 85 ALA A CA 1
ATOM 681 C C . ALA A 1 85 ? -8.304 -4.547 6.373 1.00 93.06 85 ALA A C 1
ATOM 683 O O . ALA A 1 85 ? -8.269 -5.265 5.374 1.00 93.06 85 ALA A O 1
ATOM 684 N N . VAL A 1 86 ? -8.768 -3.292 6.316 1.00 93.31 86 VAL A N 1
ATOM 685 C CA . VAL A 1 86 ? -9.246 -2.659 5.068 1.00 93.31 86 VAL A CA 1
ATOM 686 C C . VAL A 1 86 ? -8.166 -2.704 3.984 1.00 93.31 86 VAL A C 1
ATOM 688 O O . VAL A 1 86 ? -8.423 -3.140 2.857 1.00 93.31 86 VAL A O 1
ATOM 691 N N . SER A 1 87 ? -6.944 -2.293 4.326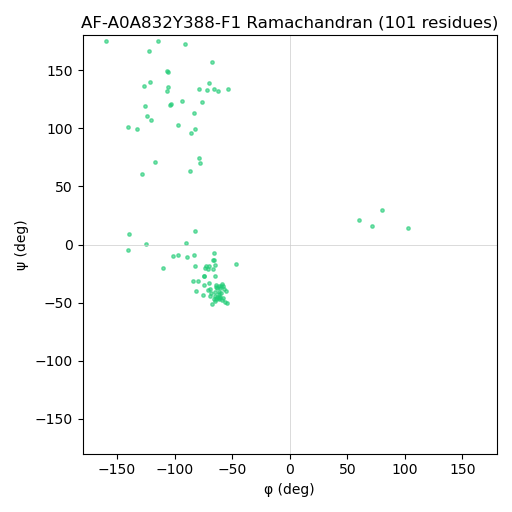 1.00 92.44 87 SER A N 1
ATOM 692 C CA . SER A 1 87 ? -5.807 -2.307 3.401 1.00 92.44 87 SER A CA 1
ATOM 693 C C . SER A 1 87 ? -5.460 -3.737 2.978 1.00 92.44 87 SER A C 1
ATOM 695 O O . SER A 1 87 ? -5.354 -4.024 1.784 1.00 92.44 87 SER A O 1
ATOM 697 N N . GLY A 1 88 ? -5.372 -4.659 3.936 1.00 93.88 88 GLY A N 1
ATOM 698 C CA . GLY A 1 88 ? -5.067 -6.070 3.713 1.00 93.88 88 GLY A CA 1
ATOM 699 C C . GLY A 1 88 ? -6.0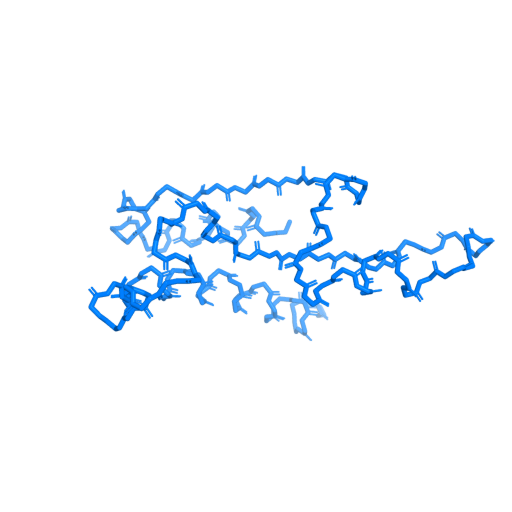76 -6.764 2.799 1.00 93.88 88 GLY A C 1
ATOM 700 O O . GLY A 1 88 ? -5.676 -7.481 1.885 1.00 93.88 88 GLY A O 1
ATOM 701 N N . ILE A 1 89 ? -7.375 -6.503 2.962 1.00 95.00 89 ILE A N 1
ATOM 702 C CA . ILE A 1 89 ? -8.418 -7.080 2.104 1.00 95.00 89 ILE A CA 1
ATOM 703 C C . ILE A 1 89 ? -8.289 -6.556 0.670 1.00 95.00 89 ILE A C 1
ATOM 705 O O . ILE A 1 89 ? -8.315 -7.348 -0.274 1.00 95.00 89 ILE A O 1
ATOM 709 N N . ILE A 1 90 ? -8.127 -5.243 0.477 1.00 94.50 90 ILE A N 1
ATOM 710 C CA . ILE A 1 90 ? -8.065 -4.639 -0.864 1.00 94.50 90 ILE A CA 1
ATOM 711 C C . ILE A 1 90 ? -6.787 -5.065 -1.600 1.00 94.50 90 ILE A C 1
ATOM 713 O O . ILE A 1 90 ? -6.863 -5.553 -2.731 1.00 94.50 90 ILE A O 1
ATOM 717 N N . TYR A 1 91 ? -5.621 -4.909 -0.970 1.00 94.31 91 TYR A N 1
ATOM 718 C CA . TYR A 1 91 ? -4.335 -5.264 -1.575 1.00 94.31 91 TYR A CA 1
ATOM 719 C C . TYR A 1 91 ? -4.150 -6.777 -1.686 1.00 94.31 91 TYR A C 1
ATOM 721 O O . TYR A 1 91 ? -3.689 -7.259 -2.717 1.00 94.31 91 TYR A O 1
ATOM 729 N N . GLY A 1 92 ? -4.584 -7.548 -0.689 1.00 94.69 92 GLY A N 1
ATOM 730 C CA . GLY A 1 92 ? -4.575 -9.008 -0.749 1.00 94.69 92 GLY A CA 1
ATOM 731 C C . GLY A 1 92 ? -5.455 -9.540 -1.880 1.00 94.69 92 GLY A C 1
ATOM 732 O O . GLY A 1 92 ? -5.038 -10.427 -2.622 1.00 94.69 92 GLY A O 1
ATOM 733 N N . SER A 1 93 ? -6.632 -8.943 -2.095 1.00 94.88 93 SER A N 1
ATOM 734 C CA . SER A 1 93 ? -7.489 -9.272 -3.243 1.00 94.88 93 SER A CA 1
ATOM 735 C C . SER A 1 93 ? -6.828 -8.926 -4.578 1.00 94.88 93 SER A C 1
ATOM 737 O O . SER A 1 93 ? -6.975 -9.674 -5.542 1.00 94.88 93 SER A O 1
ATOM 739 N N . LEU A 1 94 ? -6.076 -7.821 -4.643 1.00 93.75 94 LEU A N 1
ATOM 740 C CA . LEU A 1 94 ? -5.306 -7.436 -5.827 1.00 93.75 94 LEU A CA 1
ATOM 741 C C . LEU A 1 94 ? -4.196 -8.445 -6.128 1.00 93.75 94 LEU A C 1
ATOM 743 O O . LEU A 1 94 ? -4.100 -8.908 -7.262 1.00 93.75 94 LEU A O 1
ATOM 747 N N . VAL A 1 95 ? -3.402 -8.819 -5.123 1.00 93.12 95 VAL A N 1
ATOM 748 C CA . VAL A 1 95 ? -2.338 -9.824 -5.257 1.00 93.12 95 VAL A CA 1
ATOM 749 C C . VAL A 1 95 ? -2.926 -11.173 -5.660 1.00 93.12 95 VAL A C 1
ATOM 751 O O . VAL A 1 95 ? -2.441 -11.793 -6.602 1.00 93.12 95 VAL A O 1
ATOM 754 N N . ARG A 1 96 ? -4.023 -11.601 -5.022 1.00 93.62 96 ARG A N 1
ATOM 755 C CA . ARG A 1 96 ? -4.739 -12.827 -5.397 1.00 93.62 96 ARG A CA 1
ATOM 756 C C . ARG A 1 96 ? -5.199 -12.784 -6.853 1.00 93.62 96 ARG A C 1
ATOM 758 O O . ARG A 1 96 ? -5.027 -13.764 -7.569 1.00 93.62 96 ARG A O 1
ATOM 765 N N . TYR A 1 97 ? -5.780 -11.669 -7.291 1.00 91.75 97 TYR A N 1
ATOM 766 C CA . TYR A 1 97 ? -6.227 -11.506 -8.671 1.00 91.75 97 TYR A CA 1
ATOM 767 C C . TYR A 1 97 ? -5.055 -11.522 -9.663 1.00 91.75 97 TYR A C 1
ATOM 769 O O . TYR A 1 97 ? -5.153 -12.141 -10.714 1.00 91.75 97 TYR A O 1
ATOM 777 N N . LEU A 1 98 ? -3.933 -10.883 -9.343 1.00 90.00 98 LEU A N 1
ATOM 778 C CA . LEU A 1 98 ? -2.756 -10.885 -10.213 1.00 90.00 98 LEU A CA 1
ATOM 779 C C . LEU A 1 98 ? -2.075 -12.257 -10.281 1.00 90.00 98 LEU A C 1
ATOM 781 O O . LEU A 1 98 ? -1.637 -12.660 -11.351 1.00 90.00 98 LEU A O 1
ATOM 785 N N . GLY A 1 99 ? -2.006 -12.976 -9.159 1.00 91.19 99 GLY A N 1
ATOM 786 C CA . GLY A 1 99 ? -1.361 -14.289 -9.092 1.00 91.19 99 GLY A CA 1
ATOM 787 C C . GLY A 1 99 ? -2.221 -15.442 -9.617 1.00 91.19 99 GLY A C 1
ATOM 788 O O . GLY A 1 99 ? -1.683 -16.412 -10.138 1.00 91.19 99 GLY A O 1
ATOM 789 N N . TRP A 1 100 ? -3.550 -15.350 -9.483 1.00 87.69 100 TRP A N 1
ATOM 790 C CA . TRP A 1 100 ? -4.477 -16.457 -9.780 1.00 87.69 100 TRP A CA 1
ATOM 791 C C . TRP A 1 100 ? -5.780 -16.045 -10.477 1.00 87.69 100 TRP A C 1
ATOM 793 O O . TRP A 1 100 ? -6.586 -16.903 -10.823 1.00 87.69 100 TRP A O 1
ATOM 803 N N . GLY A 1 101 ? -6.030 -14.751 -10.673 1.00 69.25 101 GLY A N 1
ATOM 804 C CA . GLY A 1 101 ? -7.273 -14.212 -11.244 1.00 69.25 101 GLY A CA 1
ATOM 805 C C . GLY A 1 101 ? -7.348 -14.237 -12.770 1.00 69.25 101 GLY A C 1
ATOM 806 O O . GLY A 1 101 ? -8.246 -13.617 -13.330 1.00 69.25 101 GLY A O 1
ATOM 807 N N . SER A 1 102 ? -6.434 -14.941 -13.441 1.00 59.25 102 SER A N 1
ATOM 808 C CA . SER A 1 102 ? -6.581 -15.309 -14.854 1.00 59.25 102 SER A CA 1
ATOM 809 C C . SER A 1 102 ? -6.070 -16.729 -15.120 1.00 59.25 102 SER A C 1
ATOM 811 O O . SER A 1 102 ? -4.874 -16.983 -15.249 1.00 59.25 102 SER A O 1
ATOM 813 N N . ARG A 1 103 ? -7.025 -17.657 -15.210 1.00 44.06 103 ARG A N 1
ATOM 814 C CA . ARG A 1 103 ? -7.379 -18.269 -16.495 1.00 44.06 103 ARG A CA 1
ATOM 815 C C . ARG A 1 103 ? -8.789 -17.828 -16.851 1.00 44.06 103 ARG A C 1
ATOM 817 O O . ARG A 1 103 ? -9.612 -17.781 -15.911 1.00 44.06 103 ARG A O 1
#

Secondary structure (DSSP, 8-state):
-HHHHHHHHHHH-HHHHHTS--------GGGS-S-STHHHHHHSS---GGG------------TT-TTTTSTT-STTS--HHHHHHHHHHHHHHHHHHHHS--

pLDDT: mean 85.76, std 10.48, range [44.06, 97.38]

Foldseek 3Di:
DLVVLVVVVCVVCVVLNVVDDDDDDDDDLVGDDPPDPLNCFSPVVDPDCPVVDRTRDDDDDDPPDDPCPPHPNPDPVPDDPSVVVVVCSSVVVVVCCVVPVDD

Sequence (103 aa):
MIRGITKVFKAQYPELADKYTIRINKLASTEMPYNSDHAPFVYNIDEQEADGIDYGRAVVCYGSGSQEYHTYLDGMDRFNEESLAVSGIIYGSLVRYLGWGSR

Solvent-accessible surface area (backbone atoms only — not comparable to full-atom values): 6909 Å² total; per-residue (Å²): 108,68,69,57,52,50,51,51,48,40,71,76,38,45,80,66,42,74,77,49,90,87,80,88,83,87,70,56,80,93,69,56,75,87,79,56,86,61,33,57,46,45,70,60,68,65,89,62,78,86,78,75,75,91,70,40,88,80,87,81,90,75,83,79,83,59,87,34,66,99,45,93,66,67,42,77,90,70,60,51,70,68,63,49,48,55,50,47,53,52,53,48,50,47,52,48,39,74,77,64,62,74,128